Protein AF-A0A9D4F1H5-F1 (afdb_monomer)

Sequence (89 aa):
MPLQIRVKVIEGRQIEGSNIQPICKVTCYNQSKRTRVKKSTNSPYWDETFFFNFKASPAELFDEVLEFEIFNSRNLRSDAFIGSFKVCL

Foldseek 3Di:
DWDKDKDWDFKAPPQDDFQFFKKKWKDADNDIDIFDTDGGDRIDGGRDMDMDTHPDDPVVQAQTKTKIWIAGCDPDPGGPTRDMDIDGD

Nearest PDB structures (foldseek):
  5a4x-assembly1_A  TM=8.520E-01  e=4.466E-04  Arabidopsis thaliana
  4p42-assembly1_A  TM=8.101E-01  e=3.606E-04  Homo sapiens
  4npk-assembly1_A  TM=7.511E-01  e=2.759E-04  Homo sapiens
  4icx-assembly2_B  TM=8.075E-01  e=5.825E-03  Homo sapiens
  6flj-assembly1_A  TM=7.400E-01  e=9.427E-03  Homo sapiens

Secondary structure (DSSP, 8-state):
--EEEEEEEEE--S-S-SS--EEEEEEETTEEEEPPPPPS-SS-EEEEEEEEEESS-HHHHTT-EEEEEEEE--TTSTTEEEEEEEEE-

pLDDT: mean 91.36, std 9.84, range [50.84, 98.75]

Radius of gyration: 14.18 Å; Cα contacts (8 Å, |Δi|>4): 191; chains: 1; bounding box: 29×24×44 Å

Structure (mmCIF, N/CA/C/O backbone):
data_AF-A0A9D4F1H5-F1
#
_entry.id   AF-A0A9D4F1H5-F1
#
loop_
_atom_site.group_PDB
_atom_site.id
_atom_site.type_symbol
_atom_site.label_atom_id
_atom_site.label_alt_id
_atom_site.label_comp_id
_atom_site.label_asym_id
_atom_site.label_entity_id
_atom_site.label_seq_id
_atom_site.pdbx_PDB_ins_code
_atom_site.Cartn_x
_atom_site.Cartn_y
_atom_site.Cartn_z
_atom_site.occupancy
_atom_site.B_iso_or_equiv
_atom_site.auth_seq_id
_atom_site.auth_comp_id
_atom_site.auth_asym_id
_atom_site.auth_atom_id
_atom_site.pdbx_PDB_model_num
ATOM 1 N N . MET A 1 1 ? -5.388 3.740 25.665 1.00 65.06 1 MET A N 1
ATOM 2 C CA . MET A 1 1 ? -4.298 3.322 24.753 1.00 65.06 1 MET A CA 1
ATOM 3 C C . MET A 1 1 ? -4.723 3.715 23.347 1.00 65.06 1 MET A C 1
ATOM 5 O O . MET A 1 1 ? -5.872 3.431 23.031 1.00 65.06 1 MET A O 1
ATOM 9 N N . PRO A 1 2 ? -3.902 4.421 22.551 1.00 79.88 2 PRO A N 1
ATOM 10 C CA . PRO A 1 2 ? -4.254 4.692 21.159 1.00 79.88 2 PRO A CA 1
ATOM 11 C C . PRO A 1 2 ? -4.361 3.370 20.389 1.00 79.88 2 PRO A C 1
ATOM 13 O O . PRO A 1 2 ? -3.548 2.469 20.610 1.00 79.88 2 PRO A O 1
ATOM 16 N N . LEU A 1 3 ? -5.358 3.246 19.513 1.00 89.50 3 LEU A N 1
ATOM 17 C CA . LEU A 1 3 ? -5.450 2.096 18.618 1.00 89.50 3 LEU A CA 1
ATOM 18 C C . LEU A 1 3 ? -4.346 2.205 17.562 1.00 89.50 3 LEU A C 1
ATOM 20 O O . LEU A 1 3 ? -4.070 3.298 17.057 1.00 89.50 3 LEU A O 1
ATOM 24 N N . GLN A 1 4 ? -3.724 1.077 17.227 1.00 92.69 4 GLN A N 1
ATOM 25 C CA . GLN A 1 4 ? -2.691 1.010 16.205 1.00 92.69 4 GLN A CA 1
ATOM 26 C C . GLN A 1 4 ? -3.087 0.035 15.099 1.00 92.69 4 GLN A C 1
ATOM 28 O O . GLN A 1 4 ? -3.370 -1.130 15.364 1.00 92.69 4 GLN A O 1
ATOM 33 N N . ILE A 1 5 ? -3.029 0.506 13.855 1.00 93.75 5 ILE A N 1
ATOM 34 C CA . ILE A 1 5 ? -3.175 -0.316 12.654 1.00 93.75 5 ILE A CA 1
ATOM 35 C C . ILE A 1 5 ? -1.801 -0.445 11.996 1.00 93.75 5 ILE A C 1
ATOM 37 O O . ILE A 1 5 ? -1.128 0.553 11.716 1.00 93.75 5 ILE A O 1
ATOM 41 N N . ARG A 1 6 ? -1.370 -1.689 11.766 1.00 96.31 6 ARG A N 1
ATOM 42 C CA . ARG A 1 6 ? -0.101 -2.019 11.107 1.00 96.31 6 ARG A CA 1
ATOM 43 C C . ARG A 1 6 ? -0.372 -2.543 9.704 1.00 96.31 6 ARG A C 1
ATOM 45 O O . ARG A 1 6 ? -0.949 -3.613 9.551 1.00 96.31 6 ARG A O 1
ATOM 52 N N . VAL A 1 7 ? 0.127 -1.833 8.699 1.00 97.62 7 VAL A N 1
ATOM 53 C CA . VAL A 1 7 ? 0.007 -2.218 7.289 1.00 97.62 7 VAL A CA 1
ATOM 54 C C . VAL A 1 7 ? 1.386 -2.552 6.747 1.00 97.62 7 VAL A C 1
ATOM 56 O O . VAL A 1 7 ? 2.302 -1.741 6.858 1.00 97.62 7 VAL A O 1
ATOM 59 N N . LYS A 1 8 ? 1.544 -3.732 6.146 1.00 98.31 8 LYS A N 1
ATOM 60 C CA . LYS A 1 8 ? 2.776 -4.125 5.459 1.00 98.31 8 LYS A CA 1
ATOM 61 C C . LYS A 1 8 ? 2.524 -4.173 3.956 1.00 98.31 8 LYS A C 1
ATOM 63 O O . LYS A 1 8 ? 1.727 -4.984 3.496 1.00 98.31 8 LYS A O 1
ATOM 68 N N . VAL A 1 9 ? 3.213 -3.323 3.202 1.00 98.50 9 VAL A N 1
ATOM 69 C CA . VAL A 1 9 ? 3.179 -3.316 1.736 1.00 98.50 9 VAL A CA 1
ATOM 70 C C . VAL A 1 9 ? 4.385 -4.104 1.236 1.00 98.50 9 VAL A C 1
ATOM 72 O O . VAL A 1 9 ? 5.519 -3.635 1.321 1.00 98.50 9 VAL A O 1
ATOM 75 N N . ILE A 1 10 ? 4.140 -5.325 0.760 1.00 98.56 10 ILE A N 1
ATOM 76 C CA . ILE A 1 10 ? 5.198 -6.256 0.345 1.00 98.56 10 ILE A CA 1
ATOM 77 C C . ILE A 1 10 ? 5.625 -5.947 -1.089 1.00 98.56 10 ILE A C 1
ATOM 79 O O . ILE A 1 10 ? 6.708 -5.409 -1.311 1.00 98.56 10 ILE A O 1
ATOM 83 N N . GLU A 1 11 ? 4.760 -6.231 -2.057 1.00 98.25 11 GLU A N 1
ATOM 84 C CA . GLU A 1 11 ? 5.058 -6.088 -3.478 1.00 98.25 11 GLU A CA 1
ATOM 85 C C . GLU A 1 11 ? 3.810 -5.737 -4.289 1.00 98.25 11 GLU A C 1
ATOM 87 O O . GLU A 1 11 ? 2.682 -5.987 -3.866 1.00 98.25 11 GLU A O 1
ATOM 92 N N . GLY A 1 12 ? 4.034 -5.168 -5.469 1.00 96.50 12 GLY A N 1
ATOM 93 C CA . GLY A 1 12 ? 3.053 -5.068 -6.537 1.00 96.50 12 GLY A CA 1
ATOM 94 C C . GLY A 1 12 ? 3.489 -5.967 -7.685 1.00 96.50 12 GLY A C 1
ATOM 95 O O . GLY A 1 12 ? 4.682 -6.105 -7.945 1.00 96.50 12 GLY A O 1
ATOM 96 N N . ARG A 1 13 ? 2.536 -6.588 -8.375 1.00 95.50 13 ARG A N 1
ATOM 97 C CA . ARG A 1 13 ? 2.803 -7.485 -9.504 1.00 95.50 13 ARG A CA 1
ATOM 98 C C . ARG A 1 13 ? 1.948 -7.064 -10.684 1.00 95.50 13 ARG A C 1
ATOM 100 O O . ARG A 1 13 ? 0.807 -6.661 -10.482 1.00 95.50 13 ARG A O 1
ATOM 107 N N . GLN A 1 14 ? 2.500 -7.186 -11.891 1.00 92.44 14 GLN A N 1
ATOM 108 C CA . GLN A 1 14 ? 1.767 -6.953 -13.142 1.00 92.44 14 GLN A CA 1
ATOM 109 C C . GLN A 1 14 ? 1.081 -5.572 -13.203 1.00 92.44 14 GLN A C 1
ATOM 111 O O . GLN A 1 14 ? -0.012 -5.443 -13.744 1.00 92.44 14 GLN A O 1
ATOM 116 N N . ILE A 1 15 ? 1.718 -4.536 -12.646 1.00 93.94 15 ILE A N 1
ATOM 117 C CA . ILE A 1 15 ? 1.194 -3.167 -12.694 1.00 93.94 15 ILE A CA 1
ATOM 118 C C . ILE A 1 15 ? 1.197 -2.680 -14.149 1.00 93.94 15 ILE A C 1
ATOM 120 O O . ILE A 1 15 ? 2.160 -2.888 -14.888 1.00 93.94 15 ILE A O 1
ATOM 124 N N . GLU A 1 16 ? 0.126 -2.020 -14.575 1.00 90.44 16 GLU A N 1
ATOM 125 C CA . GLU A 1 16 ? 0.055 -1.467 -15.923 1.00 90.44 16 GLU A CA 1
ATOM 126 C C . GLU A 1 16 ? 1.030 -0.290 -16.101 1.00 90.44 16 GLU A C 1
ATOM 128 O O . GLU A 1 16 ? 1.184 0.566 -15.227 1.00 90.44 16 GLU A O 1
ATOM 133 N N . GLY A 1 17 ? 1.690 -0.243 -17.260 1.00 86.00 17 GLY A N 1
ATOM 134 C CA . GLY A 1 17 ? 2.566 0.855 -17.661 1.00 86.00 17 GLY A CA 1
ATOM 135 C C . GLY A 1 17 ? 4.009 0.434 -17.935 1.00 86.00 17 GLY A C 1
ATOM 136 O O . GLY A 1 17 ? 4.589 -0.435 -17.283 1.00 86.00 17 GLY A O 1
ATOM 137 N N . SER A 1 18 ? 4.619 1.091 -18.920 1.00 83.25 18 SER A N 1
ATOM 138 C CA . SER A 1 18 ? 6.025 0.912 -19.283 1.00 83.25 18 SER A CA 1
ATOM 139 C C . SER A 1 18 ? 6.905 1.964 -18.601 1.00 83.25 18 SER A C 1
ATOM 141 O O . SER A 1 18 ? 6.522 3.125 -18.466 1.00 83.25 18 SER A O 1
ATOM 143 N N . ASN A 1 19 ? 8.109 1.568 -18.164 1.00 85.25 19 ASN A N 1
ATOM 144 C CA . ASN A 1 19 ? 9.112 2.476 -17.577 1.00 85.25 19 ASN A CA 1
ATOM 145 C C . ASN A 1 19 ? 8.567 3.366 -16.433 1.00 85.25 19 ASN A C 1
ATOM 147 O O . ASN A 1 19 ? 8.925 4.542 -16.300 1.00 85.25 19 ASN A O 1
ATOM 151 N N . ILE A 1 20 ? 7.669 2.805 -15.622 1.00 91.69 20 ILE A N 1
ATOM 152 C CA . ILE A 1 20 ? 7.030 3.499 -14.505 1.00 91.69 20 ILE A CA 1
ATOM 153 C C . ILE A 1 20 ? 7.936 3.543 -13.270 1.00 91.69 20 ILE A C 1
ATOM 155 O O . ILE A 1 20 ? 8.875 2.756 -13.119 1.00 91.69 20 ILE A O 1
ATOM 159 N N . GLN A 1 21 ? 7.646 4.485 -12.375 1.00 94.69 21 GLN A N 1
ATOM 160 C CA . GLN A 1 21 ? 8.263 4.591 -11.059 1.00 94.69 21 GLN A CA 1
ATOM 161 C C . GLN A 1 21 ? 7.195 4.398 -9.973 1.00 94.69 21 GLN A C 1
ATOM 163 O O . GLN A 1 21 ? 6.671 5.388 -9.461 1.00 94.69 21 GLN A O 1
ATOM 168 N N . PRO A 1 22 ? 6.786 3.150 -9.676 1.00 95.38 22 PRO A N 1
ATOM 169 C CA . PRO A 1 22 ? 5.626 2.908 -8.835 1.00 95.38 22 PRO A CA 1
ATOM 170 C C . PRO A 1 22 ? 5.879 3.276 -7.371 1.00 95.38 22 PRO A C 1
ATOM 172 O O . PRO A 1 22 ? 6.911 2.933 -6.777 1.00 95.38 22 PRO A O 1
ATOM 175 N N . ILE A 1 23 ? 4.871 3.916 -6.786 1.00 96.38 23 ILE A N 1
ATOM 176 C CA . ILE A 1 23 ? 4.681 4.091 -5.346 1.00 96.38 23 ILE A CA 1
ATOM 177 C C . ILE A 1 23 ? 3.320 3.523 -4.949 1.00 96.38 23 ILE A C 1
ATOM 179 O O . ILE A 1 23 ? 2.374 3.591 -5.730 1.00 96.38 23 ILE A O 1
ATOM 183 N N . CYS A 1 24 ? 3.220 3.002 -3.729 1.00 97.94 24 CYS A N 1
ATOM 184 C CA . CYS A 1 24 ? 1.948 2.666 -3.102 1.00 97.94 24 CYS A CA 1
ATOM 185 C C . CYS A 1 24 ? 1.663 3.699 -2.010 1.00 97.94 24 CYS A C 1
ATOM 187 O O . CYS A 1 24 ? 2.445 3.835 -1.065 1.00 97.94 24 CYS A O 1
ATOM 189 N N . LYS A 1 25 ? 0.556 4.429 -2.132 1.00 97.88 25 LYS A N 1
ATOM 190 C CA . LYS A 1 25 ? 0.000 5.274 -1.072 1.00 97.88 25 LYS A CA 1
ATOM 191 C C . LYS A 1 25 ? -1.037 4.458 -0.309 1.00 97.88 25 LYS A C 1
ATOM 193 O O . LYS A 1 25 ? -1.946 3.908 -0.910 1.00 97.88 25 LYS A O 1
ATOM 198 N N . VAL A 1 26 ? -0.881 4.378 1.004 1.00 98.44 26 VAL A N 1
ATOM 199 C CA . VAL A 1 26 ? -1.824 3.736 1.920 1.00 98.44 26 VAL A CA 1
ATOM 200 C C . VAL A 1 26 ? -2.542 4.834 2.685 1.00 98.44 26 VAL A C 1
ATOM 202 O O . VAL A 1 26 ? -1.874 5.628 3.352 1.00 98.44 26 VAL A O 1
ATOM 205 N N . THR A 1 27 ? -3.866 4.878 2.603 1.00 97.62 27 THR A N 1
ATOM 206 C CA . THR A 1 27 ? -4.721 5.817 3.332 1.00 97.62 27 THR A CA 1
ATOM 207 C C . THR A 1 27 ? -5.594 5.051 4.316 1.00 97.62 27 THR A C 1
ATOM 209 O O . THR A 1 27 ? -6.272 4.106 3.934 1.00 97.62 27 THR A O 1
ATOM 212 N N . CYS A 1 28 ? -5.553 5.451 5.582 1.00 95.25 28 CYS A N 1
ATOM 213 C CA . CYS A 1 28 ? -6.315 4.871 6.681 1.00 95.25 28 CYS A CA 1
ATOM 214 C C . CYS A 1 28 ? -6.790 6.014 7.575 1.00 95.25 28 CYS A C 1
ATOM 216 O O . CYS A 1 28 ? -5.943 6.735 8.106 1.00 95.25 28 CYS A O 1
ATOM 218 N N . TYR A 1 29 ? -8.105 6.184 7.734 1.00 91.81 29 TYR A N 1
ATOM 219 C CA . TYR A 1 29 ? -8.725 7.189 8.608 1.00 91.81 29 TYR A CA 1
ATOM 220 C C . TYR A 1 29 ? -8.007 8.555 8.585 1.00 91.81 29 TYR A C 1
ATOM 222 O O . TYR A 1 29 ? -7.290 8.939 9.515 1.00 91.81 29 TYR A O 1
ATOM 230 N N . ASN A 1 30 ? -8.140 9.270 7.464 1.00 88.56 30 ASN A N 1
ATOM 231 C CA . ASN A 1 30 ? -7.549 10.597 7.221 1.00 88.56 30 ASN A CA 1
ATOM 232 C C . ASN A 1 30 ? -6.011 10.695 7.330 1.00 88.56 30 ASN A C 1
ATOM 234 O O . ASN A 1 30 ? -5.456 11.791 7.255 1.00 88.56 30 ASN A O 1
ATOM 238 N N . GLN A 1 31 ? -5.292 9.580 7.476 1.00 95.50 31 GLN A N 1
ATOM 239 C CA . GLN A 1 31 ? -3.833 9.538 7.432 1.00 95.50 31 GLN A CA 1
ATOM 240 C C . GLN A 1 31 ? -3.377 8.807 6.172 1.00 95.50 31 GLN A C 1
ATOM 242 O O . GLN A 1 31 ? -3.829 7.699 5.900 1.00 95.50 31 GLN A O 1
ATOM 247 N N . SER A 1 32 ? -2.420 9.380 5.441 1.00 97.50 32 SER A N 1
ATOM 248 C CA . SER A 1 32 ? -1.781 8.712 4.303 1.00 97.50 32 SER A CA 1
ATOM 249 C C . SER A 1 32 ? -0.282 8.531 4.527 1.00 97.50 32 SER A C 1
ATOM 251 O O . SER A 1 32 ? 0.397 9.418 5.044 1.00 97.50 32 SER A O 1
ATOM 253 N N . LYS A 1 33 ? 0.255 7.392 4.092 1.00 98.25 33 LYS A N 1
ATOM 254 C CA . LYS A 1 33 ? 1.694 7.086 4.046 1.00 98.25 33 LYS A CA 1
ATOM 255 C C . LYS A 1 33 ? 2.035 6.525 2.668 1.00 98.25 33 LYS A C 1
ATOM 257 O O . LYS A 1 33 ? 1.166 5.971 2.005 1.00 98.25 33 LYS A O 1
ATOM 262 N N . ARG A 1 34 ? 3.270 6.701 2.200 1.00 97.56 34 ARG A N 1
ATOM 263 C CA . ARG A 1 34 ? 3.706 6.270 0.860 1.00 97.56 34 ARG A CA 1
ATOM 264 C C . ARG A 1 34 ? 4.947 5.393 0.970 1.00 97.56 34 ARG A C 1
ATOM 266 O O . ARG A 1 34 ? 5.799 5.662 1.815 1.00 97.56 34 ARG A O 1
ATOM 273 N N . THR A 1 35 ? 5.047 4.379 0.116 1.00 98.56 35 THR A N 1
ATOM 274 C CA . THR A 1 35 ? 6.282 3.602 -0.036 1.00 98.56 35 THR A CA 1
ATOM 275 C C . THR A 1 35 ? 7.375 4.419 -0.715 1.00 98.56 35 THR A C 1
ATOM 277 O O . THR A 1 35 ? 7.114 5.449 -1.347 1.00 98.56 35 THR A O 1
ATOM 280 N N . ARG A 1 36 ? 8.622 3.950 -0.622 1.00 97.12 36 ARG A N 1
ATOM 281 C CA . ARG A 1 36 ? 9.705 4.492 -1.442 1.00 97.12 36 ARG A CA 1
ATOM 282 C C . ARG A 1 36 ? 9.454 4.203 -2.920 1.00 97.12 36 ARG A C 1
ATOM 284 O O . ARG A 1 36 ? 8.969 3.138 -3.305 1.00 97.12 36 ARG A O 1
ATOM 291 N N . VAL A 1 37 ? 9.889 5.135 -3.759 1.00 95.88 37 VAL A N 1
ATOM 292 C CA . VAL A 1 37 ? 9.873 4.985 -5.216 1.00 95.88 37 VAL A CA 1
ATOM 293 C C . VAL A 1 37 ? 10.729 3.789 -5.634 1.00 95.88 37 VAL A C 1
ATOM 295 O O . VAL A 1 37 ? 11.900 3.688 -5.255 1.00 95.88 37 VAL A O 1
ATOM 298 N N . LYS A 1 38 ? 10.177 2.912 -6.475 1.00 96.25 38 LYS A N 1
ATOM 299 C CA . LYS A 1 38 ? 10.949 1.890 -7.195 1.00 96.25 38 LYS A CA 1
ATOM 300 C C . LYS A 1 38 ? 11.126 2.339 -8.636 1.00 96.25 38 LYS A C 1
ATOM 302 O O . LYS A 1 38 ? 10.177 2.778 -9.265 1.00 96.25 38 LYS A O 1
ATOM 307 N N . LYS A 1 39 ? 12.351 2.305 -9.159 1.00 93.94 39 LYS A N 1
ATOM 308 C CA . LYS A 1 39 ? 12.653 2.855 -10.489 1.00 93.94 39 LYS A CA 1
ATOM 309 C C . LYS A 1 39 ? 12.409 1.810 -11.576 1.00 93.94 39 LYS A C 1
ATOM 311 O O . LYS A 1 39 ? 12.909 0.700 -11.454 1.00 93.94 39 LYS A O 1
ATOM 316 N N . SER A 1 40 ? 11.737 2.211 -12.656 1.00 93.19 40 SER A N 1
ATOM 317 C CA . SER A 1 40 ? 11.647 1.463 -13.918 1.00 93.19 40 SER A CA 1
ATOM 318 C C . SER A 1 40 ? 11.224 -0.003 -13.743 1.00 93.19 40 SER A C 1
ATOM 320 O O . SER A 1 40 ? 11.889 -0.910 -14.240 1.00 93.19 40 SER A O 1
ATOM 322 N N . THR A 1 41 ? 10.127 -0.243 -13.026 1.00 94.56 41 THR A N 1
ATOM 323 C CA . THR A 1 41 ? 9.598 -1.597 -12.799 1.00 94.56 41 THR A CA 1
ATOM 324 C C . THR A 1 41 ? 8.080 -1.589 -12.708 1.00 94.56 41 THR A C 1
ATOM 326 O O . THR A 1 41 ? 7.510 -0.684 -12.110 1.00 94.56 41 THR A O 1
ATOM 329 N N . ASN A 1 42 ? 7.434 -2.613 -13.262 1.00 94.50 42 ASN A N 1
ATOM 330 C CA . ASN A 1 42 ? 6.008 -2.883 -13.069 1.00 94.50 42 ASN A CA 1
ATOM 331 C C . ASN A 1 42 ? 5.724 -3.948 -11.996 1.00 94.50 42 ASN A C 1
ATOM 333 O O . ASN A 1 42 ? 4.570 -4.276 -11.730 1.00 94.50 42 ASN A O 1
ATOM 337 N N . SER A 1 43 ? 6.780 -4.494 -11.392 1.00 95.94 43 SER A N 1
ATOM 338 C CA . SER A 1 43 ? 6.701 -5.486 -10.321 1.00 95.94 43 SER A CA 1
ATOM 339 C C . SER A 1 43 ? 7.573 -5.040 -9.140 1.00 95.94 43 SER A C 1
ATOM 341 O O . SER A 1 43 ? 8.650 -5.594 -8.903 1.00 95.94 43 SER A O 1
ATOM 343 N N . PRO A 1 44 ? 7.215 -3.929 -8.471 1.00 97.12 44 PRO A N 1
ATOM 344 C CA . PRO A 1 44 ? 7.998 -3.383 -7.370 1.00 97.12 44 PRO A CA 1
ATOM 345 C C . PRO A 1 44 ? 7.927 -4.258 -6.114 1.00 97.12 44 PRO A C 1
ATOM 347 O O . PRO A 1 44 ? 6.846 -4.583 -5.639 1.00 97.12 44 PRO A O 1
ATOM 350 N N . TYR A 1 45 ? 9.082 -4.530 -5.506 1.00 98.31 45 TYR A N 1
ATOM 351 C CA . TYR A 1 45 ? 9.189 -5.095 -4.157 1.00 98.31 45 TYR A CA 1
ATOM 352 C C . TYR A 1 45 ? 9.562 -3.984 -3.167 1.00 98.31 45 TYR A C 1
ATOM 354 O O . TYR A 1 45 ? 10.666 -3.431 -3.253 1.00 98.31 45 TYR A O 1
ATOM 362 N N . TRP A 1 46 ? 8.650 -3.609 -2.268 1.00 98.25 46 TRP A N 1
ATOM 363 C CA . TRP A 1 46 ? 8.846 -2.539 -1.279 1.00 98.25 46 TRP A CA 1
ATOM 364 C C . TRP A 1 46 ? 9.274 -3.078 0.084 1.00 98.25 46 TRP A C 1
ATOM 366 O O . TRP A 1 46 ? 10.286 -2.607 0.605 1.00 98.25 46 TRP A O 1
ATOM 376 N N . ASP A 1 47 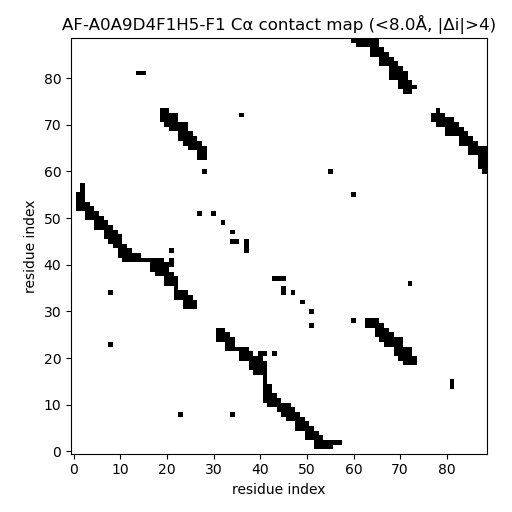? 8.536 -4.060 0.614 1.00 98.44 47 ASP A N 1
ATOM 377 C CA . ASP A 1 47 ? 8.707 -4.632 1.959 1.00 98.44 47 ASP A CA 1
ATOM 378 C C . ASP A 1 47 ? 8.733 -3.562 3.065 1.00 98.44 47 ASP A C 1
ATOM 380 O O . ASP A 1 47 ? 9.614 -3.513 3.924 1.00 98.44 47 ASP A O 1
ATOM 384 N N . GLU A 1 48 ? 7.763 -2.647 3.019 1.00 98.75 48 GLU A N 1
ATOM 385 C CA . GLU A 1 48 ? 7.668 -1.505 3.931 1.00 98.75 48 GLU A CA 1
ATOM 386 C C . GLU A 1 48 ? 6.499 -1.678 4.904 1.00 98.75 48 GLU A C 1
ATOM 388 O O . GLU A 1 48 ? 5.401 -2.082 4.523 1.00 98.75 48 GLU A O 1
ATOM 393 N N . THR A 1 49 ? 6.735 -1.375 6.184 1.00 98.62 49 THR A N 1
ATOM 394 C CA . THR A 1 49 ? 5.708 -1.434 7.234 1.00 98.62 49 THR A CA 1
ATOM 395 C C . THR A 1 49 ? 5.338 -0.030 7.690 1.00 98.62 49 THR A C 1
ATOM 397 O O . THR A 1 49 ? 6.198 0.761 8.077 1.00 98.62 49 THR A O 1
ATOM 400 N N . PHE A 1 50 ? 4.042 0.256 7.693 1.00 98.19 50 PHE A N 1
ATOM 401 C CA . PHE A 1 50 ? 3.452 1.495 8.163 1.00 98.19 50 PHE A CA 1
ATOM 402 C C . PHE A 1 50 ? 2.659 1.261 9.443 1.00 98.19 50 PHE A C 1
ATOM 404 O O . PHE A 1 50 ? 1.881 0.315 9.548 1.00 98.19 50 PHE A 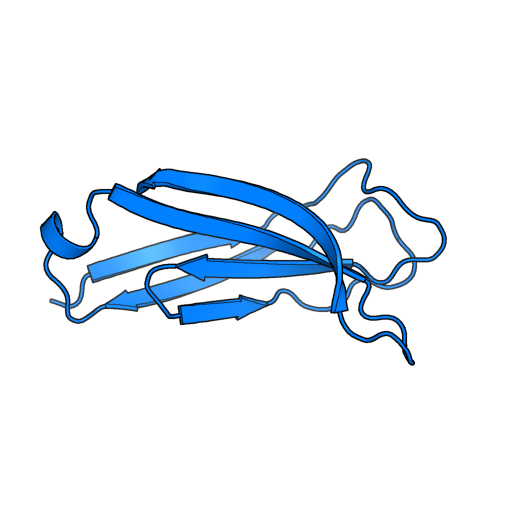O 1
ATOM 411 N N . PHE A 1 51 ? 2.831 2.171 10.397 1.00 96.88 51 PHE A N 1
ATOM 412 C CA . PHE A 1 51 ? 2.051 2.217 11.627 1.00 96.88 51 PHE A CA 1
ATOM 413 C C . PHE A 1 51 ? 1.179 3.467 11.621 1.00 96.88 51 PHE A C 1
ATOM 415 O O . PHE A 1 51 ? 1.697 4.587 11.519 1.00 96.88 51 PHE A O 1
ATOM 422 N N . PHE A 1 52 ? -0.127 3.265 11.731 1.00 95.38 52 PHE A N 1
ATOM 423 C CA . PHE A 1 52 ? -1.122 4.311 11.905 1.00 95.38 52 PHE A CA 1
ATOM 424 C C . PHE A 1 52 ? -1.609 4.270 13.346 1.00 95.38 52 PHE A C 1
ATOM 426 O O . PHE A 1 52 ? -1.993 3.211 13.836 1.00 95.38 52 PHE A O 1
ATOM 433 N N . ASN A 1 53 ? -1.535 5.404 14.036 1.00 94.25 53 ASN A N 1
ATOM 434 C CA . ASN A 1 53 ? -1.914 5.508 15.440 1.00 94.25 53 ASN A CA 1
ATOM 435 C C . ASN A 1 53 ? -3.078 6.485 15.556 1.00 94.25 53 ASN A C 1
ATOM 437 O O . ASN A 1 53 ? -2.985 7.618 15.072 1.00 94.25 53 ASN A O 1
ATOM 441 N N . PHE A 1 54 ? -4.145 6.053 16.220 1.00 91.81 54 PHE A N 1
ATOM 442 C CA . PHE A 1 54 ? -5.390 6.798 16.317 1.00 91.81 54 PHE A CA 1
ATOM 443 C C . PHE A 1 54 ? -5.776 7.034 17.771 1.00 91.81 54 PHE A C 1
ATOM 445 O O . PHE A 1 54 ? -5.684 6.149 18.625 1.00 91.81 54 PHE A O 1
ATOM 452 N N . LYS A 1 55 ? -6.243 8.252 18.043 1.00 91.38 55 LYS A N 1
ATOM 453 C CA . LYS A 1 55 ? -6.996 8.585 19.254 1.00 91.38 55 LYS A CA 1
ATOM 454 C C . LYS A 1 55 ? -8.490 8.501 18.928 1.00 91.38 55 LYS A C 1
ATOM 456 O O . LYS A 1 55 ? -9.180 9.508 18.979 1.00 91.38 55 LYS A O 1
ATOM 461 N N . ALA A 1 56 ? -8.926 7.314 18.524 1.00 88.12 56 ALA A N 1
ATOM 462 C CA . ALA A 1 56 ? -10.302 6.987 18.170 1.00 88.12 56 ALA A CA 1
ATOM 463 C C . ALA A 1 56 ? -10.673 5.648 18.822 1.00 88.12 56 ALA A C 1
ATOM 465 O O . ALA A 1 56 ? -9.794 4.836 19.140 1.00 88.12 56 ALA A O 1
ATOM 466 N N . SER A 1 57 ? -11.960 5.436 19.052 1.00 90.19 57 SER A N 1
ATOM 467 C CA . SER A 1 57 ? -12.515 4.161 19.490 1.00 90.19 57 SER A CA 1
ATOM 468 C C . SER A 1 57 ? -12.527 3.144 18.339 1.00 90.19 57 SER A C 1
ATOM 470 O O . SER A 1 57 ? -12.566 3.534 17.173 1.00 90.19 57 SER A O 1
ATOM 472 N N . PRO A 1 58 ? -12.527 1.830 18.628 1.00 88.00 58 PRO A N 1
ATOM 473 C CA . PRO A 1 58 ? -12.680 0.812 17.590 1.00 88.00 58 PRO A CA 1
ATOM 474 C C . PRO A 1 58 ? -13.949 0.990 16.750 1.00 88.00 58 PRO A C 1
ATOM 476 O O . PRO A 1 58 ? -13.904 0.745 15.557 1.00 88.00 58 PRO A O 1
ATOM 479 N N . ALA A 1 59 ? -15.048 1.457 17.351 1.00 89.25 59 ALA A N 1
ATOM 480 C CA . ALA A 1 59 ? -16.308 1.698 16.649 1.00 89.25 59 ALA A CA 1
ATOM 481 C C . ALA A 1 59 ? -16.225 2.859 15.643 1.00 89.25 59 ALA A C 1
ATOM 483 O O . ALA A 1 59 ? -16.887 2.807 14.620 1.00 89.25 59 ALA A O 1
ATOM 484 N N . GLU A 1 60 ? -15.402 3.880 15.905 1.00 88.38 60 GLU A N 1
ATOM 485 C CA . GLU A 1 60 ? -15.155 4.980 14.953 1.00 88.38 60 GLU A CA 1
ATOM 486 C C . GLU A 1 60 ? -14.294 4.557 13.758 1.00 88.38 60 GLU A C 1
ATOM 488 O O . GLU A 1 60 ? -14.256 5.262 12.759 1.00 88.38 60 GLU A O 1
ATOM 493 N N . LEU A 1 61 ? -13.565 3.444 13.876 1.00 87.50 61 LEU A N 1
ATOM 494 C CA . LEU A 1 61 ? -12.756 2.887 12.790 1.00 87.50 61 LEU A CA 1
ATOM 495 C C . LEU A 1 61 ? -13.408 1.670 12.132 1.00 87.50 61 LEU A C 1
ATOM 497 O O . LEU A 1 61 ? -12.919 1.197 11.111 1.00 87.50 61 LEU A O 1
ATOM 501 N N . PHE A 1 62 ? -14.473 1.150 12.733 1.00 81.69 62 PHE A N 1
ATOM 502 C CA . PHE A 1 62 ? -15.281 0.082 12.174 1.00 81.69 62 PHE A CA 1
ATOM 503 C C . PHE A 1 62 ? -15.998 0.641 10.942 1.00 81.69 62 PHE A C 1
ATOM 505 O O . PHE A 1 62 ? -16.560 1.730 11.013 1.00 81.69 62 PHE A O 1
ATOM 512 N N . ASP A 1 63 ? -15.919 -0.066 9.817 1.00 85.06 63 ASP A N 1
ATOM 513 C CA . ASP A 1 63 ? -16.374 0.381 8.488 1.00 85.06 63 ASP A CA 1
ATOM 514 C C . ASP A 1 63 ? -15.496 1.446 7.797 1.00 85.06 63 ASP A C 1
ATOM 516 O O . ASP A 1 63 ? -15.769 1.817 6.649 1.00 85.06 63 ASP A O 1
ATOM 520 N N . GLU A 1 64 ? -14.400 1.900 8.418 1.00 92.12 64 GLU A N 1
ATOM 521 C CA . GLU A 1 64 ? -13.439 2.764 7.728 1.00 92.12 64 GLU A CA 1
ATOM 522 C C . GLU A 1 64 ? -12.704 2.005 6.624 1.00 92.12 64 GLU A C 1
ATOM 524 O O . GLU A 1 64 ? -12.376 0.821 6.731 1.00 92.12 64 GLU A O 1
ATOM 529 N N . VAL A 1 65 ? -12.398 2.716 5.540 1.00 94.44 65 VAL A N 1
ATOM 530 C CA . VAL A 1 65 ? -11.742 2.121 4.378 1.00 94.44 65 VAL A CA 1
ATOM 531 C C . VAL A 1 65 ? -10.233 2.299 4.478 1.00 94.44 65 VAL A C 1
ATOM 533 O O . VAL A 1 65 ? -9.711 3.414 4.519 1.00 94.44 65 VAL A O 1
ATOM 536 N N . LEU A 1 66 ? -9.518 1.179 4.427 1.00 96.56 66 LEU A N 1
ATOM 537 C CA . LEU A 1 66 ? -8.103 1.146 4.108 1.00 96.56 66 LEU A CA 1
ATOM 538 C C . LEU A 1 66 ? -7.941 1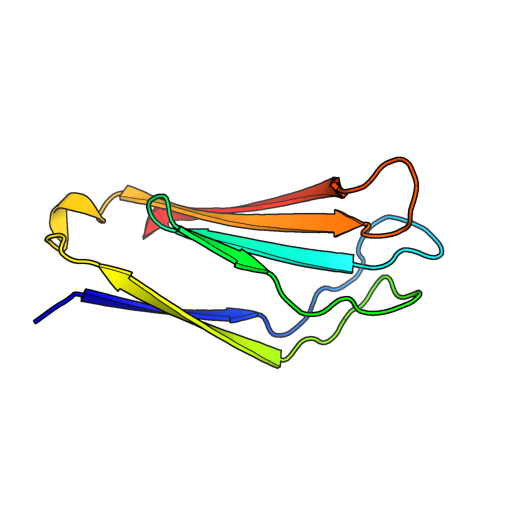.127 2.584 1.00 96.56 66 LEU A C 1
ATOM 540 O O . LEU A 1 66 ? -8.275 0.149 1.912 1.00 96.56 66 LEU A O 1
ATOM 544 N N . GLU A 1 67 ? -7.425 2.220 2.033 1.00 97.88 67 GLU A N 1
ATOM 545 C CA . GLU A 1 67 ? -7.225 2.389 0.595 1.00 97.88 67 GLU A CA 1
ATOM 546 C C . GLU A 1 67 ? -5.740 2.311 0.233 1.00 97.88 67 GLU A C 1
ATOM 548 O O . GLU A 1 67 ? -4.889 2.958 0.844 1.00 97.88 67 GLU A O 1
ATOM 553 N N . PHE A 1 68 ? -5.440 1.529 -0.797 1.00 98.12 68 PHE A N 1
ATOM 554 C CA . PHE A 1 68 ? -4.132 1.397 -1.416 1.00 98.12 68 PHE A CA 1
ATOM 555 C C . PHE A 1 68 ? -4.220 1.967 -2.826 1.00 98.12 68 PHE A C 1
ATOM 557 O O . PHE A 1 68 ? -4.992 1.472 -3.639 1.00 98.12 68 PHE A O 1
ATOM 564 N N . GLU A 1 69 ? -3.424 2.980 -3.134 1.00 97.31 69 GLU A N 1
ATOM 565 C CA . GLU A 1 69 ? -3.386 3.631 -4.443 1.00 97.31 69 GLU A CA 1
ATOM 566 C C . GLU A 1 69 ? -1.985 3.489 -5.037 1.00 97.31 69 GLU A C 1
ATOM 568 O O . GLU A 1 69 ? -0.981 3.802 -4.388 1.00 97.31 69 GLU A O 1
ATOM 573 N N . ILE A 1 70 ? -1.907 3.036 -6.284 1.00 96.56 70 ILE A N 1
ATOM 574 C CA . ILE A 1 70 ? -0.662 2.939 -7.036 1.00 96.56 70 ILE A CA 1
ATOM 575 C C . ILE A 1 70 ? -0.531 4.165 -7.930 1.00 96.56 70 ILE A C 1
ATOM 577 O O . ILE A 1 70 ? -1.420 4.459 -8.728 1.00 96.56 70 ILE A O 1
ATOM 581 N N . PHE A 1 71 ? 0.607 4.848 -7.837 1.00 94.81 71 PHE A N 1
ATOM 582 C CA . PHE A 1 71 ? 0.931 5.992 -8.687 1.00 94.81 71 PHE A CA 1
ATOM 583 C C . PHE A 1 71 ? 2.256 5.788 -9.410 1.00 94.81 71 PHE A C 1
ATOM 585 O O . PHE A 1 71 ? 3.172 5.152 -8.887 1.00 94.81 71 PHE A O 1
ATOM 592 N N . ASN A 1 72 ? 2.385 6.407 -10.580 1.00 93.00 72 ASN A N 1
ATOM 593 C CA 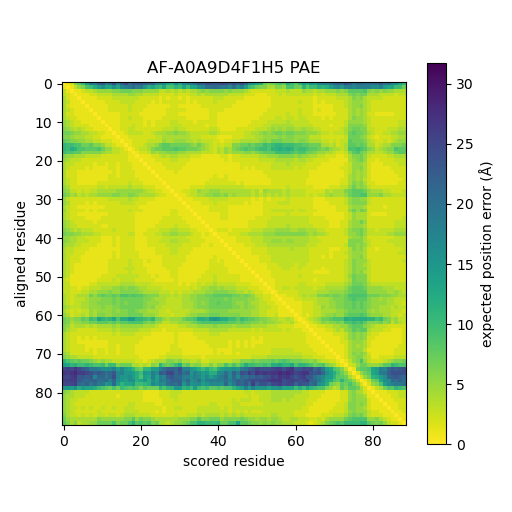. ASN A 1 72 ? 3.670 6.614 -11.234 1.00 93.00 72 ASN A CA 1
ATOM 594 C C . ASN A 1 72 ? 4.288 7.951 -10.785 1.00 93.00 72 ASN A C 1
ATOM 596 O O . ASN A 1 72 ? 3.736 9.013 -11.069 1.00 93.00 72 ASN A O 1
ATOM 600 N N . SER A 1 73 ? 5.456 7.920 -10.136 1.00 89.00 73 SER A N 1
ATOM 601 C CA . SER A 1 73 ? 6.133 9.120 -9.619 1.00 89.00 73 SER A CA 1
ATOM 602 C C . SER A 1 73 ? 7.047 9.829 -10.632 1.00 89.00 73 SER A C 1
ATOM 604 O O . SER A 1 73 ? 7.811 10.718 -10.254 1.00 89.00 73 SER A O 1
ATOM 606 N N . ARG A 1 74 ? 7.052 9.422 -11.907 1.00 85.31 74 ARG A N 1
ATOM 607 C CA . ARG A 1 74 ? 7.912 10.023 -12.942 1.00 85.31 74 ARG A CA 1
ATOM 608 C C . ARG A 1 74 ? 7.435 11.449 -13.307 1.00 85.31 74 ARG A C 1
ATOM 610 O O . ARG A 1 74 ? 6.245 11.680 -13.477 1.00 85.31 74 ARG A O 1
ATOM 617 N N . ASN A 1 75 ? 8.376 12.395 -13.425 1.00 62.62 75 ASN A N 1
ATOM 618 C CA . ASN A 1 75 ? 8.165 13.857 -13.508 1.00 62.62 75 ASN A CA 1
ATOM 619 C C . ASN A 1 75 ? 7.206 14.387 -14.611 1.00 62.62 75 ASN A C 1
ATOM 621 O O . ASN A 1 75 ? 7.104 13.816 -15.693 1.00 62.62 75 ASN A O 1
ATOM 625 N N . LEU A 1 76 ? 6.630 15.571 -14.315 1.00 55.41 76 LEU A N 1
ATOM 626 C CA . LEU A 1 76 ? 5.720 16.491 -15.049 1.00 55.41 76 LEU A CA 1
ATOM 627 C C . LEU A 1 76 ? 4.202 16.222 -14.993 1.00 55.41 76 LEU A C 1
ATOM 629 O O . LEU A 1 76 ? 3.442 17.183 -14.935 1.00 55.41 76 LEU A O 1
ATOM 633 N N . ARG A 1 77 ? 3.744 14.971 -14.891 1.00 58.19 77 ARG A N 1
ATOM 634 C CA . ARG A 1 77 ? 2.375 14.628 -14.434 1.00 58.19 77 ARG A CA 1
ATOM 635 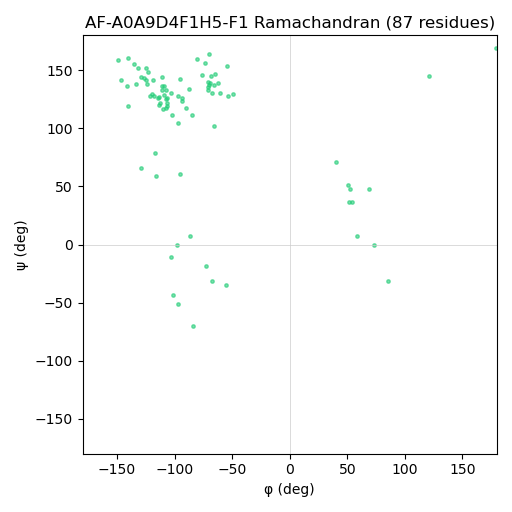C C . ARG A 1 77 ? 2.475 13.835 -13.133 1.00 58.19 77 ARG A C 1
ATOM 637 O O . ARG A 1 77 ? 2.112 12.664 -13.085 1.00 58.19 77 ARG A O 1
ATOM 644 N N . SER A 1 78 ? 3.094 14.453 -12.128 1.00 50.84 78 SER A N 1
ATOM 645 C CA . SER A 1 78 ? 3.319 13.857 -10.808 1.00 50.84 78 SER A CA 1
ATOM 646 C C . SER A 1 78 ? 2.024 13.251 -10.271 1.00 50.84 78 SER A C 1
ATOM 648 O O . SER A 1 78 ? 1.003 13.933 -10.260 1.00 50.84 78 SER A O 1
ATOM 650 N N . ASP A 1 79 ? 2.093 11.996 -9.829 1.00 61.41 79 ASP A N 1
ATOM 651 C CA . ASP A 1 79 ? 0.968 11.216 -9.311 1.00 61.41 79 ASP A CA 1
ATOM 652 C C . ASP A 1 79 ? -0.072 10.841 -10.388 1.00 61.41 79 ASP A C 1
ATOM 654 O O . ASP A 1 79 ? -1.281 10.945 -10.182 1.00 61.41 79 ASP A O 1
ATOM 658 N N . ALA A 1 80 ? 0.387 10.330 -11.540 1.00 84.62 80 ALA A N 1
ATOM 659 C CA . ALA A 1 80 ? -0.508 9.629 -12.459 1.00 84.62 80 ALA A CA 1
ATOM 660 C C . ALA A 1 80 ? -0.998 8.341 -11.780 1.00 84.62 80 ALA A C 1
ATOM 662 O O . ALA A 1 80 ? -0.250 7.366 -11.656 1.00 84.62 80 ALA A O 1
ATOM 663 N N . PHE A 1 81 ? -2.230 8.391 -11.279 1.00 92.06 81 PHE A N 1
ATOM 664 C CA . PHE A 1 81 ? -2.942 7.256 -10.710 1.00 92.06 81 PHE A CA 1
ATOM 665 C C . PHE A 1 81 ? -2.963 6.100 -11.714 1.00 92.06 81 PHE A C 1
ATOM 667 O O . PHE A 1 81 ? -3.326 6.293 -12.873 1.00 92.06 81 PHE A O 1
ATOM 674 N N . ILE A 1 82 ? -2.545 4.918 -11.267 1.00 93.56 82 ILE A N 1
ATOM 675 C CA . ILE A 1 82 ? -2.572 3.683 -12.059 1.00 93.56 82 ILE A CA 1
ATOM 676 C C . ILE A 1 82 ? -3.771 2.826 -11.645 1.00 93.56 82 ILE A C 1
ATOM 678 O O . ILE A 1 82 ? -4.465 2.283 -12.496 1.00 93.56 82 ILE A O 1
ATOM 682 N N . GLY A 1 83 ? -4.029 2.701 -10.344 1.00 94.88 83 GLY A N 1
ATOM 683 C CA . GLY A 1 83 ? -5.124 1.882 -9.834 1.00 94.88 83 GLY A CA 1
ATOM 684 C C . GLY A 1 83 ? -5.196 1.890 -8.314 1.00 94.88 83 GLY A C 1
ATOM 685 O O . GLY A 1 83 ? -4.273 2.359 -7.644 1.00 94.88 83 GLY A O 1
ATOM 686 N N . SER A 1 84 ? -6.288 1.357 -7.767 1.00 96.56 84 SER A N 1
ATOM 687 C CA . SER A 1 84 ? -6.477 1.244 -6.323 1.00 96.56 84 SER A CA 1
ATOM 688 C C . SER A 1 84 ? -7.123 -0.066 -5.894 1.00 96.56 84 SER A C 1
ATOM 690 O O . SER A 1 84 ? -7.767 -0.768 -6.672 1.00 96.56 84 SER A O 1
ATOM 692 N N . PHE A 1 85 ? -6.934 -0.375 -4.617 1.00 95.81 85 PHE A N 1
ATOM 693 C CA . PHE A 1 85 ? -7.587 -1.454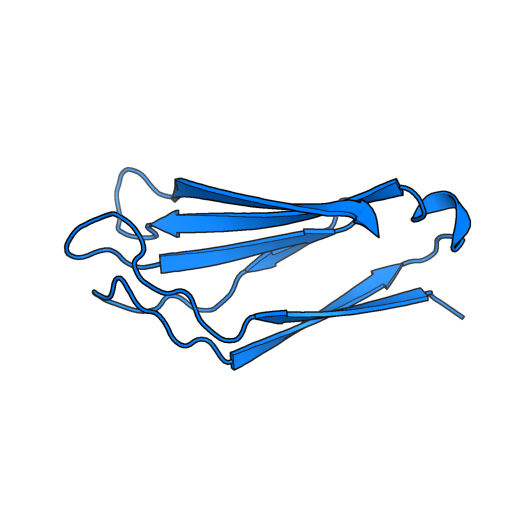 -3.897 1.00 95.81 85 PHE A CA 1
ATOM 694 C C . PHE A 1 85 ? -8.086 -0.919 -2.553 1.00 95.81 85 PHE A C 1
ATOM 696 O O . PHE A 1 85 ? -7.385 -0.161 -1.885 1.00 95.81 85 PHE A O 1
ATOM 703 N N . LYS A 1 86 ? -9.297 -1.308 -2.157 1.00 96.75 86 LYS A N 1
ATOM 704 C CA . LYS A 1 86 ? -9.944 -0.879 -0.913 1.00 96.75 86 LYS A CA 1
ATOM 705 C C . LYS A 1 86 ? -10.342 -2.098 -0.098 1.00 96.75 86 LYS A C 1
ATOM 707 O O . LYS A 1 86 ? -10.820 -3.079 -0.662 1.00 96.75 86 LYS A O 1
ATOM 712 N N . VAL A 1 87 ? -10.183 -2.008 1.215 1.00 94.62 87 VAL A N 1
ATOM 713 C CA . VAL A 1 87 ? -10.660 -3.011 2.171 1.00 94.62 87 VAL A CA 1
ATOM 714 C C . VAL A 1 87 ? -11.200 -2.303 3.412 1.00 94.62 87 VAL A C 1
ATOM 716 O O . VAL A 1 87 ? -10.591 -1.338 3.868 1.00 94.62 87 VAL A O 1
ATOM 719 N N . CYS A 1 88 ? -12.349 -2.738 3.927 1.00 91.38 88 CYS A N 1
ATOM 720 C CA . CYS A 1 88 ? -12.900 -2.204 5.174 1.00 91.38 88 CYS A CA 1
ATOM 721 C C . CYS A 1 88 ? -12.147 -2.778 6.381 1.00 91.38 88 CYS A C 1
ATOM 723 O O . CYS A 1 88 ? -11.695 -3.927 6.337 1.00 91.38 88 CYS A O 1
ATOM 725 N N . LEU A 1 89 ? -11.999 -1.960 7.421 1.00 85.38 89 LEU A N 1
ATOM 726 C CA . LEU A 1 89 ? -11.399 -2.321 8.706 1.00 85.38 89 LEU A CA 1
ATOM 727 C C . LEU A 1 89 ? -12.402 -2.967 9.665 1.00 85.38 89 LEU A C 1
ATOM 729 O O . LEU A 1 89 ? -13.599 -2.606 9.614 1.00 85.38 89 LEU A O 1
#

Solvent-accessible surface area (b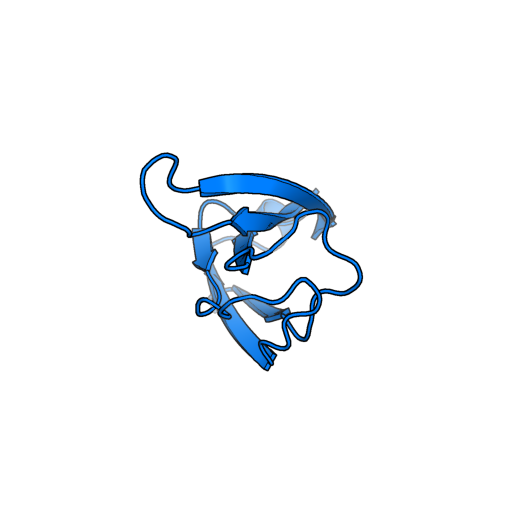ackbone atoms only — not comparable to full-atom values): 5253 Å² total; per-residue (Å²): 130,68,44,72,50,77,47,72,50,49,66,49,70,84,46,86,65,79,82,29,22,40,28,48,36,41,33,46,86,98,42,75,50,68,54,76,76,35,78,64,39,42,58,42,76,67,69,44,77,46,80,47,77,36,95,58,56,72,74,78,44,48,72,35,56,40,36,38,36,35,24,29,63,52,83,92,57,67,62,43,74,72,50,75,51,76,46,70,81

InterPro domains:
  IPR000008 C2 domain [PF00168] (4-87)
  IPR000008 C2 domain [PS50004] (1-89)
  IPR000008 C2 domain [SM00239] (4-89)
  IPR035892 C2 domain superfamily [G3DSA:2.60.40.150] (2-89)
  IPR035892 C2 domain superfamily [SSF49562] (4-88)
  IPR037720 Ferlin, second C2 domain [cd04011] (4-87)
  IPR037721 Ferlin family [PTHR12546] (3-87)

Mean predicted aligned error: 4.17 Å

Organism: Dreissena polymorpha (NCBI:txid45954)

=== Feature glossary ===
A reading guide for the features in this record.

Start from the sequence.

  · Sequence gives the chain of amino acids in standard one-letter code (A=alanine, C=cysteine, …, Y=tyrosine), read N→C. It is the only feature that is directly encoded by the gene; all structural features are derived from the folded form of this sequence.

Fold it, and you get atomic coordinates and the backbone conformation that goes with them.

  · Structure coordinates are given as an mmCIF _atom_site loop: one row per atom with element, residue name, chain id, sequence number, and x/y/z position in Å. Only the four main-chain atoms per residue are included here; side chains are omitted to keep the record compact.

  · Backbone dihedral angles. Every residue except chain termini has a φ (preceding-C → N → Cα → C) and a ψ (N → Cα → C → next-N). They are reported in degrees following the IUPAC sign convention. Secondary structure is essentially a statement about which (φ, ψ) basin each residue occupies.

  · Eight-state secondary structure (DSSP): H is the canonical α-helix, G the tighter 3₁₀-helix, I the wider π-helix; E/B are β-structure, T and S are turns and bends, and '-' is everything else. DSSP derives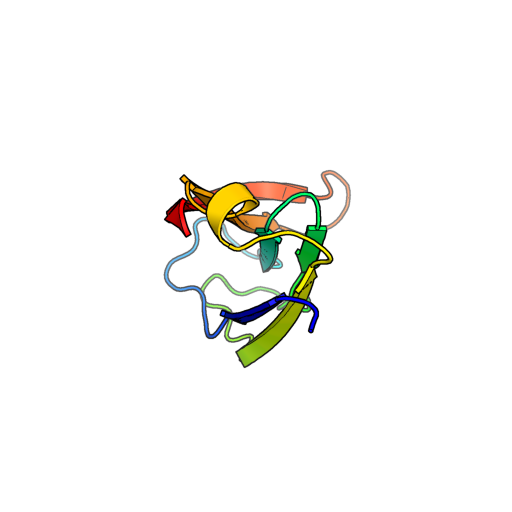 these from the pattern of main-chain N–H···O=C hydrogen bonds, not from the sequence.

  · SS3 is a coarse helix/strand/coil call (letters a/b/c) made by the P-SEA algorithm from inter-Cα distances and dihedrals. It is less detailed than DSSP but needs only Cα positions.

Summarize the fold with a handful of shape descriptors and a per-residue structural alphabet.

  · Radius of gyration (Rg) is the root-mean-square distance of Cα atoms from their centroid — a single number for overall size and compactness. A globular domain of N residues has Rg ≈ 2.2·N^0.38 Å; an extended or disordered chain has a much larger Rg. The Cα contact count is the number of residue pairs whose Cα atoms are within 8 Å and are more than four positions apart in sequence — a standard proxy for tertiary packing density. The bounding box is the smallest axis-aligned box enclosing all Cα atoms.

  · 3Di is Foldseek's structural alphabet. Each residue is assigned one of twenty discrete states based on how its Cα sits relative to its spatial (not sequential) neighbors. Aligning 3Di strings finds structural homologs roughly as well as full 3D superposition, but orders of magnitude faster.

  · Solvent-accessible surface area (SASA) is the area in Å² traced out by the centre of a 1.4 Å probe sphere (a water molecule) rolled over the protein's van der Waals surface (Shrake–Rupley / Lee–Richards construction). Buried residues have near-zero SASA; fully exposed residues can exceed 200 Å². The total SASA scales roughly with the number of surface residues.

Ask how reliable the model is.

  · For AlphaFold models, the B-factor field carries pLDDT — the model's own estimate of local accuracy on a 0–100 scale. Regions with pLDDT<50 should be treated as essentially unmodeled; they often correspond to intrinsically disordered segments.

  · For experimental (PDB) structures, the B-factor (temperature factor) quantifies the positional spread of each atom in the crystal — a combination of thermal vibration and static disorder — in units of Å². High B-factors mark flexible loops or poorly resolved regions; low B-factors mark the rigid, well-ordered core.

  · Predicted Aligned Error (PAE) is an AlphaFold confidence matrix: entry (i, j) is the expected error in the position of residue j, in ångströms, when the prediction is superimposed on the true structure at residue i. Low PAE within a block of residues means that block is internally rigid and well-predicted; high PAE between two blocks means their relative placement is uncertain even if each block individually is confident.

Place it in context: what it resembles, what it is annotated as, and how it looks.

  · Structural nearest neighbors (via Foldseek easy-search vs the PDB). Reported per hit: target PDB id, E-value, and alignment TM-score. A TM-score above ~0.5 is the conventional threshold for 'same fold'.

  · Functional annotations link the protein to curated databases. InterPro entries identify conserved domains and families by matching the sequence against member-database signatures (Pfam, PROSITE, CDD, …). Gene Ontology (GO) terms describe molecular function, biological process, and cellular component i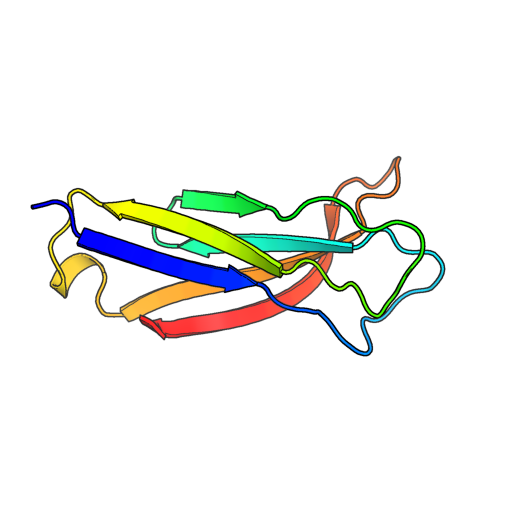n a controlled vocabulary. CATH places the structure in a hierarchical fold classification (Class/Architecture/Topology/Homologous-superfamily). The organism is the source species.

  · The contact map is a binary N×N matrix image: pixel (i, j) is dark where Cα_i and Cα_j are within 8 Å and |i−j|>4. Because the |i−j|>4 filter removes local helical contacts, off-diagonal stripes parallel to the main diagonal indicate parallel β-sheets; stripes perpendicular to it indicate antiparallel β-sheets. The Ramachandran plot scatters every residue's (φ, ψ) pair against the sterically allowed regions. The PAE heatmap renders the predicted-aligned-error matrix.

  · Six rendered views show the 3D structure from the faces of a cube — i.e. along ±x, ±y, ±z. Rendering representation is drawn randomly per protein from cartoon (secondary-structure ribbons), sticks (backbone bonds), or molecular surface; coloring is either N→C rainbow (blue at the N-terminus through red at the C-terminus) or one color per chain.